Protein AF-A0A850CJK9-F1 (afdb_monomer_lite)

Structure (mmCIF, N/CA/C/O backbone):
data_AF-A0A850CJK9-F1
#
_entry.id   AF-A0A850CJK9-F1
#
loop_
_atom_site.group_PDB
_atom_site.id
_atom_site.type_symbol
_atom_site.label_atom_id
_atom_site.label_alt_id
_atom_site.label_comp_id
_atom_site.label_asym_id
_atom_site.label_entity_id
_atom_site.label_seq_id
_atom_site.pdbx_PDB_ins_code
_atom_site.Cartn_x
_atom_site.Cartn_y
_atom_site.Cartn_z
_atom_site.occupancy
_atom_site.B_iso_or_equiv
_atom_site.auth_seq_id
_atom_site.auth_comp_id
_atom_site.auth_asym_id
_atom_site.auth_atom_id
_atom_site.pdbx_PDB_model_num
ATOM 1 N N . MET A 1 1 ? -7.203 25.298 5.340 1.00 42.16 1 MET A N 1
ATOM 2 C CA . MET A 1 1 ? -8.262 24.308 5.058 1.00 42.16 1 MET A CA 1
ATOM 3 C C . MET A 1 1 ? -8.125 23.217 6.102 1.00 42.16 1 MET A C 1
ATOM 5 O O . MET A 1 1 ? -7.096 22.561 6.114 1.00 42.16 1 MET A O 1
ATOM 9 N N . THR A 1 2 ? -9.079 23.085 7.021 1.00 39.22 2 THR A N 1
ATOM 10 C CA . THR A 1 2 ? -9.136 21.917 7.912 1.00 39.22 2 THR A CA 1
ATOM 11 C C . THR A 1 2 ? -9.708 20.774 7.086 1.00 39.22 2 THR A C 1
ATOM 13 O O . THR A 1 2 ? -10.904 20.761 6.816 1.00 39.22 2 THR A O 1
ATOM 16 N N . SER A 1 3 ? -8.858 19.867 6.601 1.00 46.00 3 SER A N 1
ATOM 17 C CA . SER A 1 3 ? -9.332 18.563 6.140 1.00 46.00 3 SER A CA 1
ATOM 18 C C . SER A 1 3 ? -9.431 17.675 7.373 1.00 46.00 3 SER A C 1
ATOM 20 O O . SER A 1 3 ? -8.425 17.155 7.856 1.00 46.00 3 SER A O 1
ATOM 22 N N . THR A 1 4 ? -10.627 17.546 7.934 1.00 53.00 4 THR A N 1
ATOM 23 C CA . THR A 1 4 ? -10.879 16.479 8.901 1.00 53.00 4 THR A CA 1
ATOM 24 C C . THR A 1 4 ? -10.861 15.179 8.106 1.00 53.00 4 THR A C 1
ATOM 26 O O . THR A 1 4 ? -11.804 14.900 7.373 1.00 53.00 4 THR A O 1
ATOM 29 N N . LEU A 1 5 ? -9.761 14.426 8.169 1.00 63.97 5 LEU A N 1
ATOM 30 C CA . LEU A 1 5 ? -9.771 13.041 7.711 1.00 63.97 5 LEU A CA 1
ATOM 31 C C . LEU A 1 5 ? -10.671 12.270 8.673 1.00 63.97 5 LEU A C 1
ATOM 33 O O . LEU A 1 5 ? -10.357 12.149 9.860 1.00 63.97 5 LEU A O 1
ATOM 37 N N . GLU A 1 6 ? -11.810 11.798 8.182 1.00 71.88 6 GLU A N 1
ATOM 38 C CA . GLU A 1 6 ? -12.629 10.873 8.948 1.00 71.88 6 GLU A CA 1
ATOM 39 C C . GLU A 1 6 ? -11.887 9.541 9.074 1.00 71.88 6 GLU A C 1
ATOM 41 O O . GLU A 1 6 ? -11.263 9.039 8.137 1.00 71.88 6 GLU A O 1
ATOM 46 N N . ARG A 1 7 ? -11.888 8.983 10.286 1.00 75.00 7 ARG A N 1
ATOM 47 C CA . ARG A 1 7 ? -11.272 7.683 10.533 1.00 75.00 7 ARG A CA 1
ATOM 48 C C . ARG A 1 7 ? -12.194 6.605 9.977 1.00 75.00 7 ARG A C 1
ATOM 50 O O . ARG A 1 7 ? -13.314 6.450 10.457 1.00 75.00 7 ARG A O 1
ATOM 57 N N . HIS A 1 8 ? -11.676 5.809 9.050 1.00 85.94 8 HIS A N 1
ATOM 58 C CA . HIS A 1 8 ? -12.373 4.655 8.491 1.00 85.94 8 HIS A CA 1
ATOM 59 C C . HIS A 1 8 ? -11.606 3.360 8.763 1.00 85.94 8 HIS A C 1
ATOM 61 O O . HIS A 1 8 ? -10.397 3.368 9.000 1.00 85.94 8 HIS A O 1
ATOM 67 N N . VAL A 1 9 ? -12.335 2.242 8.765 1.00 93.69 9 VAL A N 1
ATOM 68 C CA . VAL A 1 9 ? -11.742 0.904 8.831 1.00 93.69 9 VAL A CA 1
ATOM 69 C C . VAL A 1 9 ? -11.428 0.457 7.409 1.00 93.69 9 VAL A C 1
ATOM 71 O O . VAL A 1 9 ? -12.325 0.402 6.571 1.00 93.69 9 VAL A O 1
ATOM 74 N N . VAL A 1 10 ? -10.168 0.113 7.152 1.00 95.88 10 VAL A N 1
ATOM 75 C CA . VAL A 1 10 ? -9.708 -0.402 5.857 1.00 95.88 10 VAL A CA 1
ATOM 76 C C . VAL A 1 10 ? -9.452 -1.898 5.983 1.00 95.88 10 VAL A C 1
ATOM 78 O O . VAL A 1 10 ? -8.803 -2.348 6.928 1.00 95.88 10 VAL A O 1
ATOM 81 N N . THR A 1 11 ? -9.971 -2.681 5.037 1.00 96.50 11 THR A N 1
ATOM 82 C CA . THR A 1 11 ? -9.777 -4.136 5.026 1.00 96.50 11 THR A CA 1
ATOM 83 C C . THR A 1 11 ? -8.618 -4.496 4.105 1.00 96.50 11 THR A C 1
ATOM 85 O O . THR A 1 11 ? -8.665 -4.161 2.930 1.00 96.50 11 THR A O 1
ATOM 88 N N . ILE A 1 12 ? -7.595 -5.177 4.628 1.00 96.19 12 ILE A N 1
ATOM 89 C CA . ILE A 1 12 ? -6.456 -5.711 3.865 1.00 96.19 12 ILE A CA 1
ATOM 90 C C . ILE A 1 12 ? -6.470 -7.230 4.029 1.00 96.19 12 ILE A C 1
ATOM 92 O O . ILE A 1 12 ? -6.149 -7.746 5.103 1.00 96.19 12 ILE A O 1
ATOM 96 N N . GLY A 1 13 ? -6.900 -7.951 2.994 1.00 92.00 13 GLY A N 1
ATOM 97 C CA . GLY A 1 13 ? -7.164 -9.387 3.091 1.00 92.00 13 GLY A CA 1
ATOM 98 C C . GLY A 1 13 ? -8.213 -9.659 4.176 1.00 92.00 13 GLY A C 1
ATOM 99 O O . GLY A 1 13 ? -9.334 -9.164 4.102 1.00 92.00 13 GLY A O 1
ATOM 100 N N . GLY A 1 14 ? -7.846 -10.410 5.220 1.00 91.44 14 GLY A N 1
ATOM 101 C CA . GLY A 1 14 ? -8.692 -10.632 6.406 1.00 91.44 14 GLY A CA 1
ATOM 102 C C . GLY A 1 14 ? -8.508 -9.620 7.551 1.00 91.44 14 GLY A C 1
ATOM 103 O O . GLY A 1 14 ? -9.172 -9.740 8.580 1.00 91.44 14 GLY A O 1
ATOM 104 N N . LEU A 1 15 ? -7.594 -8.654 7.420 1.00 94.31 15 LEU A N 1
ATOM 105 C CA . LEU A 1 15 ? -7.216 -7.714 8.481 1.00 94.31 15 LEU A CA 1
ATOM 106 C C . LEU A 1 15 ? -8.070 -6.443 8.427 1.00 94.31 15 LEU A C 1
ATOM 108 O O . LEU A 1 15 ? -8.236 -5.857 7.362 1.00 94.31 15 LEU A O 1
ATOM 112 N N . ARG A 1 16 ? -8.554 -5.969 9.581 1.00 94.94 16 ARG A N 1
ATOM 113 C CA . ARG A 1 16 ? -9.374 -4.748 9.703 1.00 94.94 16 ARG A CA 1
ATOM 114 C C . ARG A 1 16 ? -8.567 -3.615 10.333 1.00 94.94 16 ARG A C 1
ATOM 116 O O . ARG A 1 16 ? -8.583 -3.416 11.545 1.00 94.94 16 ARG A O 1
ATOM 123 N N . VAL A 1 17 ? -7.825 -2.882 9.511 1.00 94.31 17 VAL A N 1
ATOM 124 C CA . VAL A 1 17 ? -6.967 -1.782 9.963 1.00 94.31 17 VAL A CA 1
ATOM 125 C C . VAL A 1 17 ? -7.834 -0.615 10.426 1.00 94.31 17 VAL A C 1
ATOM 127 O O . VAL A 1 17 ? -8.684 -0.131 9.686 1.00 94.31 17 VAL A O 1
ATOM 130 N N . GLY A 1 18 ? -7.617 -0.166 11.663 1.00 90.12 18 GLY A N 1
ATOM 131 C CA . GLY A 1 18 ? -8.410 0.894 12.288 1.00 90.12 18 GLY A CA 1
ATOM 132 C C . GLY A 1 18 ? -9.510 0.395 13.230 1.00 90.12 18 GLY A C 1
ATOM 133 O O . GLY A 1 18 ? -10.118 1.227 13.904 1.00 90.12 18 GLY A O 1
ATOM 134 N N . GLU A 1 19 ? -9.729 -0.920 13.352 1.00 86.06 19 GLU A N 1
ATOM 135 C CA . GLU A 1 19 ? -10.642 -1.524 14.332 1.00 86.06 19 GLU A CA 1
ATOM 136 C C . GLU A 1 19 ? -9.852 -2.169 15.485 1.00 86.06 19 GLU A C 1
ATOM 138 O O . GLU A 1 19 ? -9.152 -3.158 15.296 1.00 86.06 19 GLU A O 1
ATOM 143 N N . GLY A 1 20 ? -9.933 -1.594 16.690 1.00 84.88 20 GLY A N 1
ATOM 144 C CA . GLY A 1 20 ? -9.213 -2.087 17.873 1.00 84.88 20 GLY A CA 1
ATOM 145 C C . GLY A 1 20 ? -7.873 -1.384 18.166 1.00 84.88 20 GLY A C 1
ATOM 146 O O . GLY A 1 20 ? -7.569 -0.352 17.562 1.00 84.88 20 GLY A O 1
ATOM 147 N N . PRO A 1 21 ? -7.102 -1.887 19.153 1.00 85.50 21 PRO A N 1
ATOM 148 C CA . PRO A 1 21 ? -5.911 -1.204 19.664 1.00 85.50 21 PRO A CA 1
ATOM 149 C C . PRO A 1 21 ? -4.675 -1.351 18.765 1.00 85.50 21 PRO A C 1
ATOM 151 O O . PRO A 1 21 ? -3.852 -0.442 18.730 1.00 85.50 21 PRO A O 1
ATOM 154 N N . ALA A 1 22 ? -4.532 -2.475 18.053 1.00 87.31 22 ALA A N 1
ATOM 155 C CA . ALA A 1 22 ? -3.419 -2.728 17.140 1.00 87.31 22 ALA A CA 1
ATOM 156 C C . ALA A 1 22 ? -3.769 -3.822 16.120 1.00 87.31 22 ALA A C 1
ATOM 158 O O . ALA A 1 22 ? -4.458 -4.788 16.448 1.00 87.31 22 ALA A O 1
ATOM 159 N N . VAL A 1 23 ? -3.239 -3.686 14.904 1.00 90.12 23 VAL A N 1
ATOM 160 C CA . VAL A 1 23 ? -3.289 -4.694 13.836 1.00 90.12 23 VAL A CA 1
ATOM 161 C C . VAL A 1 23 ? -1.877 -4.859 13.290 1.00 90.12 23 VAL A C 1
ATOM 163 O O . VAL A 1 23 ? -1.183 -3.868 13.073 1.00 90.12 23 VAL A O 1
ATOM 166 N N . VAL A 1 24 ? -1.449 -6.102 13.069 1.00 90.31 24 VAL A N 1
ATOM 167 C CA . VAL A 1 24 ? -0.138 -6.414 12.489 1.00 90.31 24 VAL A CA 1
ATOM 168 C C . VAL A 1 24 ? -0.338 -6.857 11.046 1.00 90.31 24 VAL A C 1
ATOM 170 O O . VAL A 1 24 ? -0.988 -7.868 10.792 1.00 90.31 24 VAL A O 1
ATOM 173 N N . ILE A 1 25 ? 0.229 -6.101 10.107 1.00 91.31 25 ILE A N 1
ATOM 174 C CA . ILE A 1 25 ? 0.244 -6.452 8.685 1.00 91.31 25 ILE A CA 1
ATOM 175 C C . ILE A 1 25 ? 1.561 -7.182 8.404 1.00 91.31 25 ILE A C 1
ATOM 177 O O . ILE A 1 25 ? 2.637 -6.604 8.548 1.00 91.31 25 ILE A O 1
ATOM 181 N N . THR A 1 26 ? 1.484 -8.455 8.022 1.00 90.25 26 THR A N 1
ATOM 182 C CA . THR A 1 26 ? 2.638 -9.282 7.628 1.00 90.25 26 THR A CA 1
ATOM 183 C C . THR A 1 26 ? 2.541 -9.689 6.157 1.00 90.25 26 THR A C 1
ATOM 185 O O . THR A 1 26 ? 1.539 -9.419 5.500 1.00 90.25 26 THR A O 1
ATOM 188 N N . GLY A 1 27 ? 3.584 -10.331 5.617 1.00 90.81 27 GLY A N 1
ATOM 189 C CA . GLY A 1 27 ? 3.562 -10.830 4.236 1.00 90.81 27 GLY A CA 1
ATOM 190 C C . GLY A 1 27 ? 3.766 -9.739 3.182 1.00 90.81 27 GLY A C 1
ATOM 191 O O . GLY A 1 27 ? 3.137 -9.774 2.127 1.00 90.81 27 GLY A O 1
ATOM 192 N N . ARG A 1 28 ? 4.629 -8.753 3.471 1.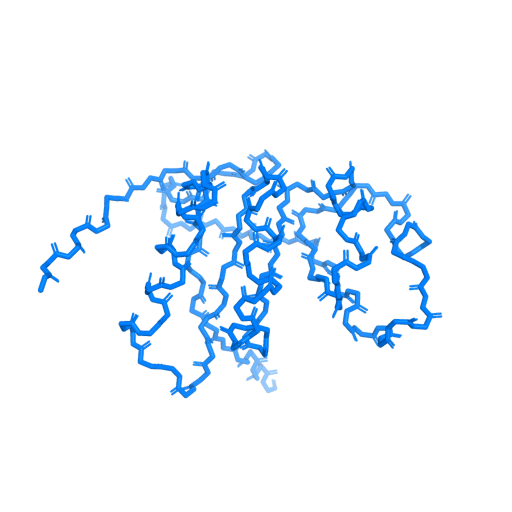00 93.25 28 ARG A N 1
ATOM 193 C CA . ARG A 1 28 ? 5.025 -7.735 2.493 1.00 93.25 28 ARG A CA 1
ATOM 194 C C . ARG A 1 28 ? 6.004 -8.312 1.473 1.00 93.25 28 ARG A C 1
ATOM 196 O O . ARG A 1 28 ? 7.050 -8.831 1.857 1.00 93.25 28 ARG A O 1
ATOM 203 N N . VAL A 1 29 ? 5.723 -8.102 0.192 1.00 96.12 29 VAL A N 1
ATOM 204 C CA . VAL A 1 29 ? 6.661 -8.339 -0.913 1.00 96.12 29 VAL A CA 1
ATOM 205 C C . VAL A 1 29 ? 7.057 -6.993 -1.515 1.00 96.12 29 VAL A C 1
ATOM 207 O O . VAL A 1 29 ? 6.199 -6.159 -1.790 1.00 96.12 29 VAL A O 1
ATOM 210 N N . SER A 1 30 ? 8.354 -6.750 -1.717 1.00 96.19 30 SER A N 1
ATOM 211 C CA . SER A 1 30 ? 8.834 -5.520 -2.358 1.00 96.19 30 SER A CA 1
ATOM 212 C C . SER A 1 30 ? 9.471 -5.828 -3.704 1.00 96.19 30 SER A C 1
ATOM 214 O O . SER A 1 30 ? 10.595 -6.324 -3.768 1.00 96.19 30 SER A O 1
ATOM 216 N N . LEU A 1 31 ? 8.775 -5.484 -4.791 1.00 97.25 31 LEU A N 1
ATOM 217 C CA . LEU A 1 31 ? 9.299 -5.622 -6.153 1.00 97.25 31 LEU A CA 1
ATOM 218 C C . LEU A 1 31 ? 10.460 -4.659 -6.410 1.00 97.25 31 LEU A C 1
ATOM 220 O O . LEU A 1 31 ? 11.346 -4.920 -7.226 1.00 97.25 31 LEU A O 1
ATOM 224 N N . ARG A 1 32 ? 10.531 -3.578 -5.628 1.00 94.19 32 ARG A N 1
ATOM 225 C CA . ARG A 1 32 ? 11.651 -2.639 -5.636 1.00 94.19 32 ARG A CA 1
ATOM 226 C C . ARG A 1 32 ? 12.995 -3.309 -5.346 1.00 94.19 32 ARG A C 1
ATOM 228 O O . ARG A 1 32 ? 14.005 -2.875 -5.906 1.00 94.19 32 ARG A O 1
ATOM 235 N N . ALA A 1 33 ? 13.025 -4.371 -4.538 1.00 91.94 33 ALA A N 1
ATOM 236 C CA . ALA A 1 33 ? 14.246 -5.135 -4.272 1.00 91.94 33 ALA A CA 1
ATOM 237 C C . ALA A 1 33 ? 14.861 -5.731 -5.553 1.00 91.94 33 ALA A C 1
ATOM 239 O O . ALA A 1 33 ? 16.081 -5.857 -5.646 1.00 91.94 33 ALA A O 1
ATOM 240 N N . HIS A 1 34 ? 14.032 -6.019 -6.560 1.00 93.94 34 HIS A N 1
ATOM 241 C CA . HIS A 1 34 ? 14.445 -6.591 -7.840 1.00 93.94 34 HIS A CA 1
ATOM 242 C C . HIS A 1 34 ? 14.810 -5.542 -8.897 1.00 93.94 34 HIS A C 1
ATOM 244 O O . HIS A 1 34 ? 15.290 -5.911 -9.963 1.00 93.94 34 HIS A O 1
ATOM 250 N N . ARG A 1 35 ? 14.603 -4.240 -8.634 1.00 93.56 35 ARG A N 1
ATOM 251 C CA . ARG A 1 35 ? 14.979 -3.126 -9.532 1.00 93.56 35 ARG A CA 1
ATOM 252 C C . ARG A 1 35 ? 14.486 -3.292 -10.983 1.00 93.56 35 ARG A C 1
ATOM 254 O O . ARG A 1 35 ? 15.198 -2.935 -11.918 1.00 93.56 35 ARG A O 1
ATOM 261 N N . GLY A 1 36 ? 13.300 -3.875 -11.167 1.00 92.56 36 GLY A N 1
ATOM 262 C CA . GLY A 1 36 ? 12.713 -4.139 -12.487 1.00 92.56 36 GLY A CA 1
ATOM 263 C C . GLY A 1 36 ? 13.396 -5.254 -13.290 1.00 92.56 36 GLY A C 1
ATOM 264 O O . GLY A 1 36 ? 13.159 -5.371 -14.486 1.00 92.56 36 GLY A O 1
ATOM 265 N N . GLN A 1 37 ? 14.264 -6.055 -12.664 1.00 94.94 37 GLN A N 1
ATOM 266 C CA . GLN A 1 37 ? 14.979 -7.159 -13.320 1.00 94.94 37 GLN A CA 1
ATOM 267 C C . GLN A 1 37 ? 14.214 -8.488 -13.283 1.00 94.94 37 GLN A C 1
ATOM 269 O O . GLN A 1 37 ? 14.630 -9.443 -13.931 1.00 94.94 37 GLN A O 1
ATOM 274 N N . VAL A 1 38 ? 13.131 -8.559 -12.509 1.00 96.00 38 VAL A N 1
ATOM 275 C CA . VAL A 1 38 ? 12.272 -9.740 -12.366 1.00 96.00 38 VAL A CA 1
ATOM 276 C C . VAL A 1 38 ? 10.851 -9.318 -12.705 1.00 96.00 38 VAL A C 1
ATOM 278 O O . VAL A 1 38 ? 10.413 -8.252 -12.268 1.00 96.00 38 VAL A O 1
ATOM 281 N N . ASP A 1 39 ? 10.151 -10.142 -13.482 1.00 95.94 39 ASP A N 1
ATOM 282 C CA . ASP A 1 39 ? 8.742 -9.919 -13.791 1.00 95.94 39 ASP A CA 1
ATOM 283 C C . ASP A 1 39 ? 7.891 -9.960 -12.512 1.00 95.94 39 ASP A C 1
ATOM 285 O O . ASP A 1 39 ? 8.089 -10.803 -11.632 1.00 95.94 39 ASP A O 1
ATOM 289 N N . ALA A 1 40 ? 6.924 -9.049 -12.400 1.00 96.56 40 ALA A N 1
ATOM 290 C CA . ALA A 1 40 ? 6.110 -8.924 -11.199 1.00 96.56 40 ALA A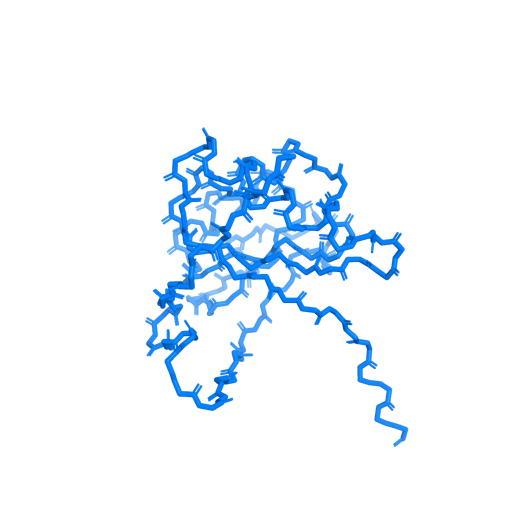 CA 1
ATOM 291 C C . ALA A 1 40 ? 5.293 -10.192 -10.896 1.00 96.56 40 ALA A C 1
ATOM 293 O O . ALA A 1 40 ? 5.149 -10.539 -9.726 1.00 96.56 40 ALA A O 1
ATOM 294 N N . ARG A 1 41 ? 4.797 -10.919 -11.910 1.00 95.56 41 ARG A N 1
ATOM 295 C CA . ARG A 1 41 ? 4.077 -12.188 -11.699 1.00 95.56 41 ARG A CA 1
ATOM 296 C C . ARG A 1 41 ? 5.019 -13.316 -11.301 1.00 95.56 41 ARG A C 1
ATOM 298 O O . ARG A 1 41 ? 4.635 -14.172 -10.516 1.00 95.56 41 ARG A O 1
ATOM 305 N N . GLU A 1 42 ? 6.247 -13.323 -11.813 1.00 94.75 42 GLU A N 1
ATOM 306 C CA . GLU A 1 42 ? 7.252 -14.303 -11.388 1.00 94.75 42 GLU A CA 1
ATOM 307 C C . GLU A 1 42 ? 7.653 -14.098 -9.918 1.00 94.75 42 GLU A C 1
ATOM 309 O O . GLU A 1 42 ? 7.794 -15.065 -9.160 1.00 94.75 42 GLU A O 1
ATOM 314 N N . ALA A 1 43 ? 7.811 -12.839 -9.500 1.00 94.62 43 ALA A N 1
ATOM 315 C CA . ALA A 1 43 ? 8.100 -12.489 -8.114 1.00 94.62 43 ALA A CA 1
ATOM 316 C C . ALA A 1 43 ? 6.903 -12.774 -7.185 1.00 94.62 43 ALA A C 1
ATOM 318 O O . ALA A 1 43 ? 7.086 -13.295 -6.082 1.00 94.62 43 ALA A O 1
ATOM 319 N N . LEU A 1 44 ? 5.679 -12.481 -7.635 1.00 95.12 44 LEU A N 1
ATOM 320 C CA . LEU A 1 44 ? 4.424 -12.745 -6.922 1.00 95.12 44 LEU A CA 1
ATOM 321 C C . LEU A 1 44 ? 3.892 -14.148 -7.249 1.00 95.12 44 LEU A C 1
ATOM 323 O O . LEU A 1 44 ? 2.878 -14.314 -7.917 1.00 95.12 44 LEU A O 1
ATOM 327 N N . ARG A 1 45 ? 4.582 -15.183 -6.762 1.00 84.38 45 ARG A N 1
ATOM 328 C CA . ARG A 1 45 ? 4.216 -16.591 -7.029 1.00 84.38 45 ARG A CA 1
ATOM 329 C C . ARG A 1 45 ? 2.826 -16.982 -6.521 1.00 84.38 45 ARG A C 1
ATOM 331 O O . ARG A 1 45 ? 2.211 -17.901 -7.053 1.00 84.38 45 ARG A O 1
ATOM 338 N N . GLU A 1 46 ? 2.362 -16.310 -5.477 1.00 90.06 46 GLU A N 1
ATOM 339 C CA . GLU A 1 46 ? 1.058 -16.494 -4.852 1.00 90.06 46 GLU A CA 1
ATOM 340 C C . GLU A 1 46 ? 0.512 -15.146 -4.377 1.00 90.06 46 GLU A C 1
ATOM 342 O O . GLU A 1 46 ? 1.208 -14.127 -4.427 1.00 90.06 46 GLU A O 1
ATOM 347 N N . ARG A 1 47 ? -0.746 -15.142 -3.922 1.00 93.81 47 ARG A N 1
ATOM 348 C CA . ARG A 1 47 ? -1.381 -13.935 -3.395 1.00 93.81 47 ARG A CA 1
ATOM 349 C C . ARG A 1 47 ? -0.608 -13.415 -2.179 1.00 93.81 47 ARG A C 1
ATOM 351 O O . ARG A 1 47 ? -0.383 -14.162 -1.231 1.00 93.81 47 ARG A O 1
ATOM 358 N N . ALA A 1 48 ? -0.239 -12.139 -2.200 1.00 96.12 48 ALA A N 1
ATOM 359 C CA . ALA A 1 48 ? 0.494 -11.468 -1.135 1.00 96.12 48 ALA A CA 1
ATOM 360 C C . ALA A 1 48 ? -0.388 -10.443 -0.412 1.00 96.12 48 ALA A C 1
ATOM 362 O O . ALA A 1 48 ? -1.165 -9.721 -1.035 1.00 96.12 48 ALA A O 1
ATOM 363 N N . THR A 1 49 ? -0.213 -10.314 0.903 1.00 97.19 49 THR A N 1
ATOM 364 C CA . THR A 1 49 ? -0.985 -9.361 1.715 1.00 97.19 49 THR A CA 1
ATOM 365 C C . THR A 1 49 ? -0.722 -7.911 1.305 1.00 97.19 49 THR A C 1
ATOM 367 O O . THR A 1 49 ? -1.639 -7.100 1.222 1.00 97.19 49 THR A O 1
ATOM 370 N N . LEU A 1 50 ? 0.548 -7.557 1.086 1.00 97.38 50 LEU A N 1
ATOM 371 C CA . LEU A 1 50 ? 0.962 -6.186 0.803 1.00 97.38 50 LEU A CA 1
ATOM 372 C C . LEU A 1 50 ? 2.104 -6.183 -0.207 1.00 97.38 50 LEU A C 1
ATOM 374 O O . LEU A 1 50 ? 3.132 -6.818 0.027 1.00 97.38 50 LEU A O 1
ATOM 378 N N . VAL A 1 51 ? 1.965 -5.439 -1.301 1.00 98.31 51 VAL A N 1
ATOM 379 C CA . VAL A 1 51 ? 3.009 -5.377 -2.334 1.00 98.31 51 VAL A CA 1
ATOM 380 C C . VAL A 1 51 ? 3.496 -3.951 -2.554 1.00 98.31 51 VAL A C 1
ATOM 382 O O . VAL A 1 51 ? 2.697 -3.036 -2.724 1.00 98.31 51 VAL A O 1
ATOM 385 N N . GLU A 1 52 ? 4.816 -3.755 -2.561 1.00 97.94 52 GLU A N 1
ATOM 386 C CA . GLU A 1 52 ? 5.451 -2.508 -3.001 1.00 97.94 52 GLU A CA 1
ATOM 387 C C . GLU A 1 52 ? 5.868 -2.641 -4.473 1.00 97.94 52 GLU A C 1
ATOM 389 O O . GLU A 1 52 ? 6.775 -3.433 -4.763 1.00 97.94 52 GLU A O 1
ATOM 394 N N . PRO A 1 53 ? 5.263 -1.885 -5.406 1.00 98.31 53 PRO A N 1
ATOM 395 C CA . PRO A 1 53 ? 5.701 -1.882 -6.793 1.00 98.31 53 PRO A CA 1
ATOM 396 C C . PRO A 1 53 ? 7.062 -1.185 -6.933 1.00 98.31 53 PRO A C 1
ATOM 398 O O . PRO A 1 53 ? 7.432 -0.306 -6.151 1.00 98.31 53 PRO A O 1
ATOM 401 N N . TYR A 1 54 ? 7.819 -1.573 -7.955 1.00 97.88 54 TYR A N 1
ATOM 402 C CA . TYR A 1 54 ? 8.964 -0.812 -8.443 1.00 97.88 54 TYR A CA 1
ATOM 403 C C . TYR A 1 54 ? 8.533 0.246 -9.466 1.00 97.88 54 TYR A C 1
ATOM 405 O O . TYR A 1 54 ? 9.130 1.317 -9.530 1.00 97.88 54 TYR A O 1
ATOM 413 N N . SER A 1 55 ? 7.516 -0.048 -10.280 1.00 97.12 55 SER A N 1
ATOM 414 C CA . SER A 1 55 ? 7.039 0.840 -11.342 1.00 97.12 55 SER A CA 1
ATOM 415 C C . SER A 1 55 ? 5.580 0.572 -11.728 1.00 97.12 55 SER A C 1
ATOM 417 O O . SER A 1 55 ? 4.972 -0.408 -11.303 1.00 97.12 55 SER A O 1
ATOM 419 N N . ALA A 1 56 ? 5.031 1.413 -12.611 1.00 97.44 56 ALA A N 1
ATOM 420 C CA . ALA A 1 56 ? 3.688 1.228 -13.161 1.00 97.44 56 ALA A CA 1
ATOM 421 C C . ALA A 1 56 ? 3.512 -0.097 -13.939 1.00 97.44 56 ALA A C 1
ATOM 423 O O . ALA A 1 56 ? 2.395 -0.594 -14.059 1.00 97.44 56 ALA A O 1
ATOM 424 N N . ALA A 1 57 ? 4.602 -0.683 -14.450 1.00 97.50 57 ALA A N 1
ATOM 425 C CA . ALA A 1 57 ? 4.559 -1.955 -15.171 1.00 97.50 57 ALA A CA 1
ATOM 426 C C . ALA A 1 57 ? 4.203 -3.147 -14.264 1.00 97.50 57 ALA A C 1
ATOM 428 O O . ALA A 1 57 ? 3.695 -4.151 -14.755 1.00 97.50 57 ALA A O 1
ATOM 429 N N . ASP A 1 58 ? 4.414 -3.023 -12.951 1.00 98.38 58 ASP A N 1
ATOM 430 C CA . ASP A 1 58 ? 4.106 -4.083 -11.987 1.00 98.38 58 ASP A CA 1
ATOM 431 C C . ASP A 1 58 ? 2.609 -4.148 -11.654 1.00 98.38 58 ASP A C 1
ATOM 433 O O . ASP A 1 58 ? 2.099 -5.179 -11.212 1.00 98.38 58 ASP A O 1
ATOM 437 N N . LEU A 1 59 ? 1.891 -3.038 -11.854 1.00 98.50 59 LEU A N 1
ATOM 438 C CA . LEU A 1 59 ? 0.537 -2.845 -11.339 1.00 98.50 59 LEU A CA 1
ATOM 439 C C . LEU A 1 59 ? -0.493 -3.869 -11.841 1.00 98.50 59 LEU A C 1
ATOM 441 O O . LEU A 1 59 ? -1.327 -4.264 -11.030 1.00 98.50 59 LEU A O 1
ATOM 445 N N . PRO A 1 60 ? -0.452 -4.370 -13.094 1.00 98.06 60 PRO A N 1
ATOM 446 C CA . PRO A 1 60 ? -1.355 -5.439 -13.520 1.00 98.06 60 PRO A CA 1
ATOM 447 C C . PRO A 1 60 ? -1.211 -6.721 -12.690 1.00 98.06 60 PRO A C 1
ATOM 449 O O . PRO A 1 60 ? -2.212 -7.339 -12.342 1.00 98.06 60 PRO A O 1
ATOM 452 N N . ALA A 1 61 ? 0.019 -7.109 -12.337 1.00 98.00 61 ALA A N 1
ATOM 453 C CA . ALA A 1 61 ? 0.265 -8.276 -11.491 1.00 98.00 61 ALA A CA 1
ATOM 454 C C . ALA A 1 61 ? -0.161 -8.008 -10.043 1.00 98.00 61 ALA A C 1
ATOM 456 O O . ALA A 1 61 ? -0.794 -8.850 -9.414 1.00 98.00 61 ALA A O 1
ATOM 457 N N . VAL A 1 62 ? 0.144 -6.811 -9.534 1.00 98.38 62 VAL A N 1
ATOM 458 C CA . VAL A 1 62 ? -0.248 -6.377 -8.188 1.00 98.38 62 VAL A CA 1
ATOM 459 C C . VAL A 1 62 ? -1.772 -6.358 -8.033 1.00 98.38 62 VAL A C 1
ATOM 461 O O . VAL A 1 62 ? -2.277 -6.880 -7.047 1.00 98.38 62 VAL A O 1
ATOM 464 N N . ALA A 1 63 ? -2.513 -5.830 -9.009 1.00 98.06 63 ALA A N 1
ATOM 465 C CA . ALA A 1 63 ? -3.978 -5.804 -8.992 1.00 98.06 63 ALA A CA 1
ATOM 466 C C . ALA A 1 63 ? -4.600 -7.206 -8.878 1.00 98.06 63 ALA A C 1
ATOM 468 O O . ALA A 1 63 ? -5.639 -7.384 -8.250 1.00 98.06 63 ALA A O 1
ATOM 469 N N . GLU A 1 64 ? -3.966 -8.206 -9.490 1.00 97.38 64 GLU A N 1
ATOM 470 C CA . GLU A 1 64 ? -4.443 -9.587 -9.488 1.00 97.38 64 GLU A CA 1
ATOM 471 C C . GLU A 1 64 ? -4.048 -10.338 -8.206 1.00 97.38 64 GLU A C 1
ATOM 473 O O . GLU A 1 64 ? -4.838 -11.119 -7.664 1.00 97.38 64 GLU A O 1
ATOM 478 N N . LEU A 1 65 ? -2.829 -10.100 -7.714 1.00 97.75 65 LEU A N 1
ATOM 479 C CA . LEU A 1 65 ? -2.150 -10.957 -6.740 1.00 97.75 65 LEU A CA 1
ATOM 480 C C . LEU A 1 65 ? -1.902 -10.289 -5.382 1.00 97.75 65 LEU A C 1
ATOM 482 O O . LEU A 1 65 ? -1.338 -10.935 -4.506 1.00 97.75 65 LEU A O 1
ATOM 486 N N . ALA A 1 66 ? -2.304 -9.038 -5.169 1.00 98.31 66 ALA A N 1
ATOM 487 C CA . ALA A 1 66 ? -2.162 -8.369 -3.879 1.00 98.31 66 ALA A CA 1
ATOM 488 C C . ALA A 1 66 ? -3.514 -8.149 -3.192 1.00 98.31 66 ALA A C 1
ATOM 490 O O . ALA A 1 66 ? -4.528 -7.921 -3.850 1.00 98.31 66 ALA A O 1
ATOM 491 N N . ASP A 1 67 ? -3.516 -8.175 -1.860 1.00 98.44 67 ASP A N 1
ATOM 492 C CA . ASP A 1 67 ? -4.660 -7.711 -1.067 1.00 98.44 67 ASP A CA 1
ATOM 493 C C . ASP A 1 67 ? -4.621 -6.194 -0.821 1.00 98.44 67 ASP A C 1
ATOM 495 O O . ASP A 1 67 ? -5.659 -5.572 -0.604 1.00 98.44 67 ASP A O 1
ATOM 499 N N . ALA A 1 68 ? -3.428 -5.595 -0.852 1.00 98.44 68 ALA A N 1
ATOM 500 C CA . ALA A 1 68 ? -3.195 -4.159 -0.752 1.00 98.44 68 ALA A CA 1
ATOM 501 C C . ALA A 1 68 ? -1.862 -3.767 -1.402 1.00 98.44 68 ALA A C 1
ATOM 503 O O . ALA A 1 68 ? -0.955 -4.589 -1.578 1.00 98.44 68 ALA A O 1
ATOM 504 N N . VAL A 1 69 ? -1.710 -2.478 -1.698 1.00 98.56 69 VAL A N 1
ATOM 505 C CA . VAL A 1 69 ? -0.486 -1.912 -2.278 1.00 98.56 69 VAL A CA 1
ATOM 506 C C . VAL A 1 69 ? 0.149 -0.941 -1.297 1.00 98.56 69 VAL A C 1
ATOM 508 O O . VAL A 1 69 ? -0.545 -0.130 -0.693 1.00 98.56 69 VAL A O 1
ATOM 511 N N . VAL A 1 70 ? 1.472 -0.993 -1.140 1.00 97.88 70 VAL A N 1
ATOM 512 C CA . VAL A 1 70 ? 2.218 0.004 -0.365 1.00 97.88 70 VAL A CA 1
ATOM 513 C C . VAL A 1 70 ? 2.980 0.949 -1.282 1.00 97.88 70 VAL A C 1
ATOM 515 O O . VAL A 1 70 ? 3.838 0.542 -2.063 1.00 97.88 70 VAL A O 1
ATOM 518 N N . VAL A 1 71 ? 2.710 2.242 -1.136 1.00 97.88 71 VAL A N 1
ATOM 519 C CA . VAL A 1 71 ? 3.599 3.304 -1.599 1.00 97.88 71 VAL A CA 1
ATOM 520 C C . VAL A 1 71 ? 4.640 3.508 -0.505 1.00 97.88 71 VAL A C 1
ATOM 522 O O . VAL A 1 71 ? 4.415 4.224 0.474 1.00 97.88 71 VAL A O 1
ATOM 525 N N . GLY A 1 72 ? 5.780 2.833 -0.661 1.00 96.00 72 GLY A N 1
ATOM 526 C CA . GLY A 1 72 ? 6.900 2.956 0.267 1.00 96.00 72 GLY A CA 1
ATOM 527 C C . GLY A 1 72 ? 7.430 4.390 0.346 1.00 96.00 72 GLY A C 1
ATOM 528 O O . GLY A 1 72 ? 7.270 5.181 -0.589 1.00 96.00 72 GLY A O 1
ATOM 529 N N . ALA A 1 73 ? 8.119 4.728 1.438 1.00 95.12 73 ALA A N 1
ATOM 530 C CA . ALA A 1 73 ? 8.582 6.091 1.720 1.00 95.12 73 ALA A CA 1
ATOM 531 C C . ALA A 1 73 ? 9.314 6.758 0.535 1.00 95.12 73 ALA A C 1
ATOM 533 O O . ALA A 1 73 ? 9.160 7.954 0.286 1.00 95.12 73 ALA A O 1
ATOM 534 N N . THR A 1 74 ? 10.087 5.998 -0.243 1.00 93.12 74 THR A N 1
ATOM 535 C CA . THR A 1 74 ? 10.825 6.519 -1.406 1.00 93.12 74 THR A CA 1
ATOM 536 C C . THR A 1 74 ? 9.954 6.838 -2.618 1.00 93.12 74 THR A C 1
ATOM 538 O O . THR A 1 74 ? 10.349 7.672 -3.428 1.00 93.12 74 THR A O 1
ATOM 541 N N . TRP A 1 75 ? 8.785 6.208 -2.734 1.00 96.50 75 TRP A N 1
ATOM 542 C CA . TRP A 1 75 ? 7.851 6.389 -3.846 1.00 96.50 75 TRP A CA 1
ATOM 543 C C . TRP A 1 75 ? 6.855 7.523 -3.624 1.00 96.50 75 TRP A C 1
ATOM 545 O O . TRP A 1 75 ? 6.259 8.005 -4.575 1.00 96.50 75 TRP A O 1
ATOM 555 N N . THR A 1 76 ? 6.726 8.030 -2.398 1.00 96.44 76 THR A N 1
ATOM 556 C CA . THR A 1 76 ? 5.777 9.111 -2.071 1.00 96.44 76 THR A CA 1
ATOM 557 C C . THR A 1 76 ? 6.006 10.435 -2.815 1.00 96.44 76 THR A C 1
ATOM 559 O O . THR A 1 76 ? 5.116 11.280 -2.842 1.00 96.44 76 THR A O 1
ATOM 562 N N . ARG A 1 77 ? 7.177 10.639 -3.438 1.00 96.12 77 ARG A N 1
ATOM 563 C CA . ARG A 1 77 ? 7.437 11.787 -4.332 1.00 96.12 77 ARG A CA 1
ATOM 564 C C . ARG A 1 77 ? 7.007 11.554 -5.779 1.00 96.12 77 ARG A C 1
ATOM 566 O O . ARG A 1 77 ? 6.916 12.517 -6.538 1.00 96.12 77 ARG A O 1
ATOM 573 N N . ASP A 1 78 ? 6.811 10.303 -6.167 1.00 97.56 78 ASP A N 1
ATOM 574 C CA . ASP A 1 78 ? 6.403 9.912 -7.508 1.00 97.56 78 ASP A CA 1
ATOM 575 C C . ASP A 1 78 ? 4.874 9.968 -7.596 1.00 97.56 78 ASP A C 1
ATOM 577 O O . ASP A 1 78 ? 4.172 8.967 -7.481 1.00 97.56 78 ASP A O 1
ATOM 581 N N . ILE A 1 79 ? 4.342 11.186 -7.731 1.00 97.94 79 ILE A N 1
ATOM 582 C CA . ILE A 1 79 ? 2.894 11.420 -7.805 1.00 97.94 79 ILE A CA 1
ATOM 583 C C . ILE A 1 79 ? 2.224 10.636 -8.950 1.00 97.94 79 ILE A C 1
ATOM 585 O O . ILE A 1 79 ? 1.133 10.109 -8.721 1.00 97.94 79 ILE A O 1
ATOM 589 N N . PRO A 1 80 ? 2.827 10.498 -10.151 1.00 98.44 80 PRO A N 1
ATOM 590 C CA . PRO A 1 80 ? 2.307 9.592 -11.174 1.00 98.44 80 PRO A CA 1
ATOM 591 C C . PRO A 1 80 ? 2.134 8.150 -10.682 1.00 98.44 80 PRO A C 1
ATOM 593 O O . PRO A 1 80 ? 1.063 7.578 -10.883 1.00 98.44 80 PRO A O 1
ATOM 596 N N . LEU A 1 81 ? 3.132 7.577 -9.999 1.00 98.31 81 LEU A N 1
ATOM 597 C CA . LEU A 1 81 ? 3.017 6.227 -9.444 1.00 98.31 81 LEU A CA 1
ATOM 598 C C . LEU A 1 81 ? 1.963 6.148 -8.331 1.00 98.31 81 LEU A C 1
ATOM 600 O O . LEU A 1 81 ? 1.181 5.203 -8.316 1.00 98.31 81 LEU A O 1
ATOM 604 N N . VAL A 1 82 ? 1.889 7.144 -7.439 1.00 98.38 82 VAL A N 1
ATOM 605 C CA . VAL A 1 82 ? 0.859 7.215 -6.382 1.00 98.38 82 VAL A CA 1
ATOM 606 C C . VAL A 1 82 ? -0.547 7.162 -6.980 1.00 98.38 82 VAL A C 1
ATOM 608 O O . VAL A 1 82 ? -1.378 6.377 -6.529 1.00 98.38 82 VAL A O 1
ATOM 611 N N . ARG A 1 83 ? -0.809 7.962 -8.019 1.00 98.44 83 ARG A N 1
ATOM 612 C CA . ARG A 1 83 ? -2.107 7.976 -8.708 1.00 98.44 83 ARG A CA 1
ATOM 613 C C . ARG A 1 83 ? -2.397 6.660 -9.420 1.00 98.44 83 ARG A C 1
ATOM 615 O O . ARG A 1 83 ? -3.497 6.132 -9.305 1.00 98.44 83 ARG A O 1
ATOM 622 N N . ALA A 1 84 ? -1.401 6.101 -10.105 1.00 98.62 84 ALA A N 1
ATOM 623 C CA . ALA A 1 84 ? -1.548 4.817 -10.782 1.00 98.62 84 ALA A CA 1
ATOM 624 C C . ALA A 1 84 ? -1.871 3.680 -9.795 1.00 98.62 84 ALA A C 1
ATOM 626 O O . ALA A 1 84 ? -2.727 2.849 -10.082 1.00 98.62 84 ALA A O 1
ATOM 627 N N . VAL A 1 85 ? -1.235 3.674 -8.618 1.00 98.62 85 VAL A N 1
ATOM 628 C CA . VAL A 1 85 ? -1.541 2.741 -7.523 1.00 98.62 85 VAL A CA 1
ATOM 629 C C . VAL A 1 85 ? -2.959 2.955 -6.992 1.00 98.62 85 VAL A C 1
ATOM 631 O O . VAL A 1 85 ? -3.696 1.986 -6.824 1.00 98.62 85 VAL A O 1
ATOM 634 N N . ALA A 1 86 ? -3.366 4.205 -6.760 1.00 98.12 86 ALA A N 1
ATOM 635 C CA . ALA A 1 86 ? -4.710 4.513 -6.278 1.00 98.12 86 ALA A CA 1
ATOM 636 C C . ALA A 1 86 ? -5.803 4.028 -7.243 1.00 98.12 86 ALA A C 1
ATOM 638 O O . ALA A 1 86 ? -6.806 3.470 -6.796 1.00 98.12 86 ALA A O 1
ATOM 639 N N . GLY A 1 87 ? -5.569 4.144 -8.553 1.00 98.12 87 GLY A N 1
ATOM 640 C CA . GLY A 1 87 ? -6.483 3.682 -9.599 1.00 98.12 87 GLY A CA 1
ATOM 641 C C . GLY A 1 87 ? -6.674 2.161 -9.688 1.00 98.12 87 GLY A C 1
ATOM 642 O O . GLY A 1 87 ? -7.507 1.711 -10.470 1.00 98.12 87 GLY A O 1
ATOM 643 N N . LEU A 1 88 ? -5.948 1.353 -8.902 1.00 98.00 88 LEU A N 1
ATOM 644 C CA . LEU A 1 88 ? -6.130 -0.106 -8.883 1.00 98.00 88 LEU A CA 1
ATOM 645 C C . LEU A 1 88 ? -7.405 -0.554 -8.160 1.00 98.00 88 LEU A C 1
ATOM 647 O O . LEU A 1 88 ? -7.809 -1.704 -8.311 1.00 98.00 88 LEU A O 1
ATOM 651 N N . GLY A 1 89 ? -8.011 0.316 -7.345 1.00 95.69 89 GLY A N 1
ATOM 652 C CA . GLY A 1 89 ? -9.146 -0.052 -6.492 1.00 95.69 89 GLY A CA 1
ATOM 653 C C . GLY A 1 89 ? -8.782 -1.000 -5.341 1.00 95.69 89 GLY A C 1
ATOM 654 O O . GLY A 1 89 ? -9.672 -1.578 -4.725 1.00 95.69 89 GLY A O 1
ATOM 655 N N . LEU A 1 90 ? -7.485 -1.169 -5.056 1.00 98.31 90 LEU A N 1
ATOM 656 C CA . LEU A 1 90 ? -6.979 -1.879 -3.881 1.00 98.31 90 LEU A CA 1
ATOM 657 C C . LEU A 1 90 ? -6.713 -0.894 -2.732 1.00 98.31 90 LEU A C 1
ATOM 659 O O . LEU A 1 90 ? -6.352 0.256 -3.003 1.00 98.31 90 LEU A O 1
ATOM 663 N N . PRO A 1 91 ? -6.785 -1.333 -1.463 1.00 98.31 91 PRO A N 1
ATOM 664 C CA . PRO A 1 91 ? -6.308 -0.546 -0.334 1.00 98.31 91 PRO A CA 1
ATOM 665 C C . PRO A 1 91 ? -4.868 -0.063 -0.532 1.00 98.31 91 PRO A C 1
ATOM 667 O O . PRO A 1 91 ? -3.991 -0.837 -0.932 1.00 98.31 91 PRO A O 1
ATOM 670 N N . VAL A 1 92 ? -4.611 1.205 -0.207 1.00 98.38 92 VAL A N 1
ATOM 671 C CA . VAL A 1 92 ? -3.295 1.836 -0.362 1.00 98.38 92 VAL A CA 1
ATOM 672 C C . VAL A 1 92 ? -2.702 2.160 1.000 1.00 98.38 92 VAL A C 1
ATOM 674 O O . VAL A 1 92 ? -3.224 2.985 1.746 1.00 98.38 92 VAL A O 1
ATOM 677 N N . VAL A 1 93 ? -1.561 1.555 1.312 1.00 97.75 93 VAL A N 1
ATOM 678 C CA . VAL A 1 93 ? -0.728 1.941 2.451 1.00 97.75 93 VAL A CA 1
ATOM 679 C C . VAL A 1 93 ? 0.277 2.988 1.980 1.00 97.75 93 VAL A C 1
ATOM 681 O O . VAL A 1 93 ? 1.060 2.730 1.071 1.00 97.75 93 VAL A O 1
ATOM 684 N N . VAL A 1 94 ? 0.295 4.166 2.595 1.00 97.25 94 VAL A N 1
ATOM 685 C CA . VAL A 1 94 ? 1.245 5.235 2.258 1.00 97.25 94 VAL A CA 1
ATOM 686 C C . VAL A 1 94 ? 2.200 5.438 3.421 1.00 97.25 94 VAL A C 1
ATOM 688 O O . VAL A 1 94 ? 1.805 5.922 4.484 1.00 97.25 94 VAL A O 1
ATOM 691 N N . GLU A 1 95 ? 3.467 5.086 3.224 1.00 96.56 95 GLU A N 1
ATOM 692 C CA . GLU A 1 95 ? 4.496 5.284 4.242 1.00 96.56 95 GLU A CA 1
ATOM 693 C C . GLU A 1 95 ? 4.952 6.737 4.309 1.00 96.56 95 GLU A C 1
ATOM 695 O O . GLU A 1 95 ? 5.262 7.355 3.288 1.00 96.56 95 GLU A O 1
ATOM 700 N N . ARG A 1 96 ? 5.093 7.285 5.515 1.00 96.00 96 ARG A N 1
ATOM 701 C CA . ARG A 1 96 ? 5.706 8.600 5.672 1.00 96.00 96 ARG A CA 1
ATOM 702 C C . ARG A 1 96 ? 7.208 8.518 5.426 1.00 96.00 96 ARG A C 1
ATOM 704 O O . ARG A 1 96 ? 7.935 7.784 6.092 1.00 96.00 96 ARG A O 1
ATOM 711 N N . ARG A 1 97 ? 7.703 9.334 4.496 1.00 93.25 97 ARG A N 1
ATOM 712 C CA . ARG A 1 97 ? 9.147 9.547 4.334 1.00 93.25 97 ARG A CA 1
ATOM 713 C C . ARG A 1 97 ? 9.711 10.370 5.502 1.00 93.25 97 ARG A C 1
ATOM 715 O O . ARG A 1 97 ? 9.065 11.340 5.893 1.00 93.25 97 ARG A O 1
ATOM 722 N N . PRO A 1 98 ? 10.938 10.091 5.987 1.00 91.12 98 PRO A N 1
ATOM 723 C CA . PRO A 1 98 ? 11.496 10.767 7.167 1.00 91.12 98 PRO A CA 1
ATOM 724 C C . PRO A 1 98 ? 11.550 12.296 7.078 1.00 91.12 98 PRO A C 1
ATOM 726 O O . PRO A 1 98 ? 11.499 12.983 8.090 1.00 91.12 98 PRO A O 1
ATOM 729 N N . SER A 1 99 ? 11.667 12.838 5.863 1.00 91.38 99 SER A N 1
ATOM 730 C CA . SER A 1 99 ? 11.740 14.279 5.623 1.00 91.38 99 SER A CA 1
ATOM 731 C C . SER A 1 99 ? 10.414 14.942 5.251 1.00 91.38 99 SER A C 1
ATOM 733 O O . SER A 1 99 ? 10.422 16.145 5.014 1.00 91.38 99 SER A O 1
ATOM 735 N N . ALA A 1 100 ? 9.303 14.201 5.168 1.00 93.75 100 ALA A N 1
ATOM 736 C CA . ALA A 1 100 ? 8.007 14.800 4.855 1.00 93.75 100 ALA A CA 1
ATOM 737 C C . ALA A 1 100 ? 7.360 15.418 6.091 1.00 93.75 100 ALA A C 1
ATOM 739 O O . ALA A 1 100 ? 7.357 14.824 7.178 1.00 93.75 100 ALA A O 1
ATOM 740 N N . SER A 1 101 ? 6.729 16.573 5.900 1.00 94.94 101 SER A N 1
ATOM 741 C CA . SER A 1 101 ? 5.799 17.110 6.892 1.00 94.94 101 SER A CA 1
ATOM 742 C C . SER A 1 101 ? 4.564 16.202 7.019 1.00 94.94 101 SER A C 1
ATOM 744 O O . SER A 1 101 ? 4.289 15.370 6.148 1.00 94.94 101 SER A O 1
ATOM 746 N N . VAL A 1 102 ? 3.819 16.330 8.122 1.00 93.75 102 VAL A N 1
ATOM 747 C CA . VAL A 1 102 ? 2.561 15.581 8.297 1.00 93.75 102 VAL A CA 1
ATOM 748 C C . VAL A 1 102 ? 1.565 15.981 7.211 1.00 93.75 102 VAL A C 1
ATOM 750 O O . VAL A 1 102 ? 0.892 15.123 6.656 1.00 93.75 102 VAL A O 1
ATOM 753 N N . GLU A 1 103 ? 1.514 17.264 6.861 1.00 94.56 103 GLU A N 1
ATOM 754 C CA . GLU A 1 103 ? 0.639 17.819 5.829 1.00 94.56 103 GLU A CA 1
ATOM 755 C C . GLU A 1 103 ? 0.975 17.279 4.437 1.00 94.56 103 GLU A C 1
ATOM 757 O O . GLU A 1 103 ? 0.067 16.912 3.695 1.00 94.56 103 GLU A O 1
ATOM 762 N N . GLU A 1 104 ? 2.263 17.192 4.085 1.00 94.31 104 GLU A N 1
ATOM 763 C CA . GLU A 1 104 ? 2.696 16.606 2.811 1.00 94.31 104 GLU A CA 1
ATOM 764 C C . GLU A 1 104 ? 2.265 15.139 2.699 1.00 94.31 104 GLU A C 1
ATOM 766 O O . GLU A 1 104 ? 1.780 14.707 1.655 1.00 94.31 104 GLU A O 1
ATOM 771 N N . TRP A 1 105 ? 2.416 14.378 3.783 1.00 94.94 105 TRP A N 1
ATOM 772 C CA . TRP A 1 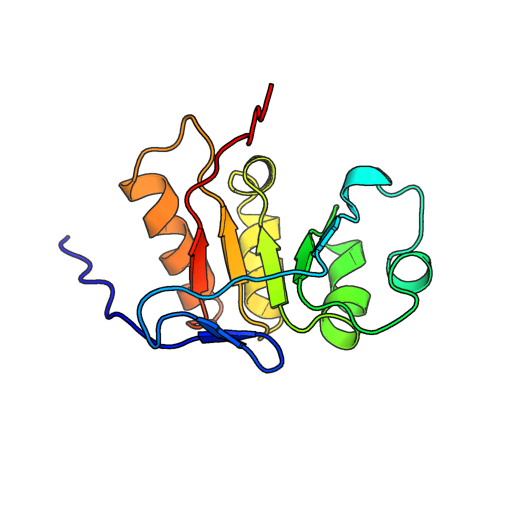105 ? 2.070 12.962 3.826 1.00 94.94 105 TRP A CA 1
ATOM 773 C C . TRP A 1 105 ? 0.559 12.715 3.835 1.00 94.94 105 TRP A C 1
ATOM 775 O O . TRP A 1 105 ? 0.061 11.942 3.021 1.00 94.94 105 TRP A O 1
ATOM 785 N N . VAL A 1 106 ? -0.186 13.426 4.683 1.00 93.94 106 VAL A N 1
ATOM 786 C CA . VAL A 1 106 ? -1.656 13.413 4.701 1.00 93.94 106 VAL A CA 1
ATOM 787 C C . VAL A 1 106 ? -2.222 13.841 3.344 1.00 93.94 106 VAL A C 1
ATOM 789 O O . VAL A 1 106 ? -3.202 13.265 2.874 1.00 93.94 106 VAL A O 1
ATOM 792 N N . GLY A 1 107 ? -1.574 14.791 2.662 1.00 95.06 107 GLY A N 1
ATOM 793 C CA . GLY A 1 107 ? -1.951 15.231 1.320 1.00 95.06 107 GLY A CA 1
ATOM 794 C C . GLY A 1 107 ? -1.952 14.115 0.269 1.00 95.06 107 GLY A C 1
ATOM 795 O O . GLY A 1 107 ? -2.731 14.187 -0.682 1.00 95.06 107 GLY A O 1
ATOM 796 N N . LEU A 1 108 ? -1.161 13.049 0.448 1.00 95.88 108 LEU A N 1
ATOM 797 C CA . LEU A 1 108 ? -1.146 11.884 -0.451 1.00 95.88 108 LEU A CA 1
ATOM 798 C C . LEU A 1 108 ? -2.472 11.117 -0.453 1.00 95.88 108 LEU A C 1
ATOM 800 O O . LEU A 1 108 ? -2.867 10.600 -1.499 1.00 95.88 108 LEU A O 1
ATOM 804 N N . ALA A 1 109 ? -3.211 11.121 0.660 1.00 94.69 109 ALA A N 1
ATOM 805 C CA . ALA A 1 109 ? -4.563 10.563 0.700 1.00 94.69 109 ALA A CA 1
ATOM 806 C C . ALA A 1 109 ? -5.518 11.330 -0.231 1.00 94.69 109 ALA A C 1
ATOM 808 O O . ALA A 1 109 ? -6.366 10.726 -0.881 1.00 94.69 109 ALA A O 1
ATOM 809 N N . GLY A 1 110 ? -5.332 12.648 -0.370 1.00 94.62 110 GLY A N 1
ATOM 810 C CA . GLY A 1 110 ? -6.103 13.470 -1.305 1.00 94.62 110 GLY A CA 1
ATOM 811 C C . GLY A 1 110 ? -5.855 13.102 -2.770 1.00 94.62 110 GLY A C 1
ATOM 812 O O . GLY A 1 110 ? -6.789 13.110 -3.567 1.00 94.62 110 GLY A O 1
ATOM 813 N N . TYR A 1 111 ? -4.623 12.721 -3.124 1.00 96.19 111 TYR A N 1
ATOM 814 C CA . TYR A 1 111 ? -4.333 12.194 -4.460 1.00 96.19 111 TYR A CA 1
ATOM 815 C C . TYR A 1 111 ? -5.013 10.844 -4.697 1.00 96.19 111 TYR A C 1
ATOM 817 O O . TYR A 1 111 ? -5.536 10.639 -5.784 1.00 96.19 111 TYR A O 1
ATOM 825 N N . CYS A 1 112 ? -5.057 9.958 -3.697 1.00 96.06 112 CYS A N 1
ATOM 826 C CA . CYS A 1 112 ? -5.752 8.674 -3.826 1.00 96.06 112 CYS 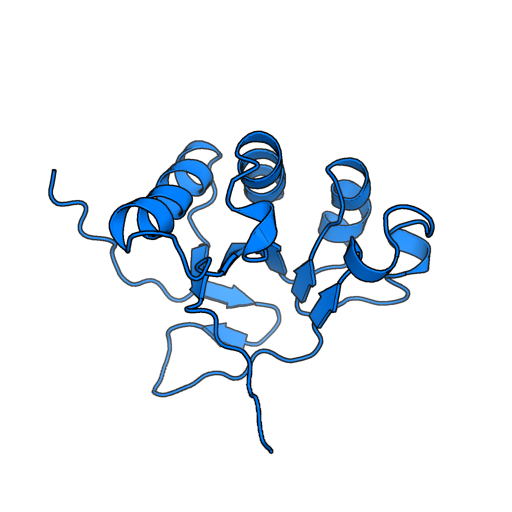A CA 1
ATOM 827 C C . CYS A 1 112 ? -7.268 8.860 -3.988 1.00 96.06 112 CYS A C 1
ATOM 829 O O . CYS A 1 112 ? -7.871 8.294 -4.899 1.00 96.06 112 CYS A O 1
ATOM 831 N N . ALA A 1 113 ? -7.865 9.733 -3.173 1.00 93.94 113 ALA A N 1
ATOM 832 C CA . ALA A 1 113 ? -9.285 10.061 -3.250 1.00 93.94 113 ALA A CA 1
ATOM 833 C C . ALA A 1 113 ? -9.665 10.698 -4.598 1.00 93.94 113 ALA A C 1
ATOM 835 O O . ALA A 1 113 ? -10.737 10.420 -5.129 1.00 93.94 113 ALA A O 1
ATOM 836 N N . ALA A 1 114 ? -8.781 11.516 -5.183 1.00 96.12 114 ALA A N 1
ATOM 837 C CA . ALA A 1 114 ? -8.989 12.097 -6.510 1.00 96.12 114 ALA A CA 1
ATOM 838 C C . ALA A 1 114 ? -9.037 11.043 -7.633 1.00 96.12 114 ALA A C 1
ATOM 840 O O . ALA A 1 114 ? -9.696 11.276 -8.643 1.00 96.12 114 ALA A O 1
ATOM 841 N N . GLU A 1 115 ? -8.394 9.888 -7.441 1.00 97.81 115 GLU A N 1
ATOM 842 C CA . GLU A 1 115 ? -8.477 8.725 -8.339 1.00 97.81 115 GLU A CA 1
ATOM 843 C C . GLU A 1 115 ? -9.631 7.769 -7.9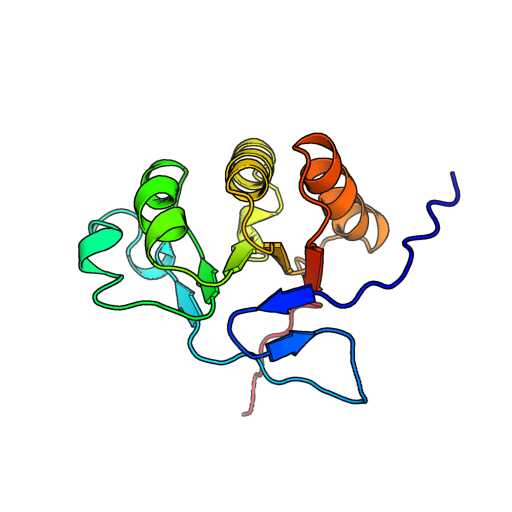63 1.00 97.81 115 GLU A C 1
ATOM 845 O O . GLU A 1 115 ? -9.756 6.687 -8.532 1.00 97.81 115 GLU A O 1
ATOM 850 N N . GLY A 1 116 ? -10.491 8.154 -7.011 1.00 96.25 116 GLY A N 1
ATOM 851 C CA . GLY A 1 116 ? -11.657 7.374 -6.589 1.00 96.25 116 GLY A CA 1
ATOM 852 C C . GLY A 1 116 ? -11.369 6.297 -5.542 1.00 96.25 116 GLY A C 1
ATOM 853 O O . GLY A 1 116 ? -12.193 5.402 -5.370 1.00 96.25 116 GLY A O 1
ATOM 854 N N . ASN A 1 117 ? -10.230 6.370 -4.846 1.00 96.19 117 ASN A N 1
ATOM 855 C CA . ASN A 1 117 ? -9.838 5.397 -3.828 1.00 96.19 117 ASN A CA 1
ATOM 856 C C . ASN A 1 117 ? -9.706 6.049 -2.444 1.00 96.19 117 ASN A C 1
ATOM 858 O O . ASN A 1 117 ? -8.754 6.781 -2.165 1.00 96.19 117 ASN A O 1
ATOM 862 N N . ASP A 1 118 ? -10.673 5.769 -1.574 1.00 93.19 118 ASP A N 1
ATOM 863 C CA . ASP A 1 118 ? -10.737 6.233 -0.185 1.00 93.19 118 ASP A CA 1
ATOM 864 C C . ASP A 1 118 ? -10.182 5.210 0.827 1.00 93.19 118 ASP A C 1
ATOM 866 O O . ASP A 1 118 ? -10.099 5.495 2.024 1.00 93.19 118 ASP A O 1
ATOM 870 N N . GLN A 1 119 ? -9.728 4.041 0.364 1.00 96.12 119 GLN A N 1
ATOM 871 C CA . GLN A 1 119 ? -9.187 2.964 1.193 1.00 96.12 119 GLN A CA 1
ATOM 872 C C . GLN A 1 119 ? -7.705 3.188 1.513 1.00 96.12 119 GLN A C 1
ATOM 874 O O . GLN A 1 119 ? -6.837 2.391 1.152 1.00 96.12 119 GLN A O 1
ATOM 879 N N . VAL A 1 120 ? -7.401 4.290 2.198 1.00 95.94 120 VAL A N 1
ATOM 880 C CA . VAL A 1 120 ? -6.024 4.714 2.475 1.00 95.94 120 VAL A CA 1
ATOM 881 C C . VAL A 1 120 ? -5.637 4.454 3.928 1.00 95.94 120 VAL A C 1
ATOM 883 O O . VAL A 1 120 ? -6.302 4.896 4.863 1.00 95.94 120 VAL A O 1
ATOM 886 N N . VAL A 1 121 ? -4.498 3.790 4.123 1.00 96.00 121 VAL A N 1
ATOM 887 C CA . VAL A 1 121 ? -3.835 3.634 5.419 1.00 96.00 121 VAL A CA 1
ATOM 888 C C . VAL A 1 121 ? -2.566 4.476 5.424 1.00 96.00 121 VAL A C 1
ATOM 890 O O . VAL A 1 121 ? -1.601 4.196 4.716 1.00 96.00 121 VAL A O 1
ATOM 893 N N . LEU A 1 122 ? -2.544 5.501 6.264 1.00 95.19 122 LEU A N 1
ATOM 894 C CA . LEU A 1 122 ? -1.346 6.288 6.523 1.00 95.19 122 LEU A CA 1
ATOM 895 C C . LEU A 1 122 ? -0.462 5.523 7.528 1.00 95.19 122 LEU A C 1
ATOM 897 O O . LEU A 1 122 ? -0.840 5.347 8.684 1.00 95.19 122 LEU A O 1
ATOM 901 N N . CYS A 1 123 ? 0.703 5.042 7.079 1.00 94.31 123 CYS A N 1
ATOM 902 C CA . CYS A 1 123 ? 1.693 4.344 7.907 1.00 94.31 123 CYS A CA 1
ATOM 903 C C . CYS A 1 123 ? 2.899 5.240 8.257 1.00 94.31 123 CYS A C 1
ATOM 905 O O . CYS A 1 123 ? 3.647 5.655 7.370 1.00 94.31 123 CYS A O 1
ATOM 907 N N . GLU A 1 124 ? 3.106 5.560 9.536 1.00 91.94 124 GLU A N 1
ATOM 908 C CA . GLU A 1 124 ? 4.332 6.248 9.961 1.00 91.94 124 GLU A CA 1
ATOM 909 C C . GLU A 1 124 ? 5.521 5.288 9.793 1.00 91.94 124 GLU A C 1
ATOM 911 O O . GLU A 1 124 ? 5.502 4.166 10.300 1.00 91.94 124 GLU A O 1
ATOM 916 N N . GLY A 1 125 ? 6.545 5.711 9.051 1.00 77.44 125 GLY A N 1
ATOM 917 C CA . GLY A 1 125 ? 7.733 4.898 8.811 1.00 77.44 125 GLY A CA 1
ATOM 918 C C . GLY A 1 125 ? 8.718 4.927 9.982 1.00 77.44 125 GLY A C 1
ATOM 919 O O . GLY A 1 125 ? 8.866 5.934 10.671 1.00 77.44 125 GLY A O 1
ATOM 920 N N . GLY A 1 126 ? 9.461 3.836 10.155 1.00 69.56 126 GLY A N 1
ATOM 921 C CA . GLY A 1 126 ? 10.597 3.745 11.066 1.00 69.56 126 GLY A CA 1
ATOM 922 C C . GLY A 1 126 ? 11.476 2.555 10.697 1.00 69.56 126 GLY A C 1
ATOM 923 O O . GLY A 1 126 ? 10.972 1.504 10.304 1.00 69.56 126 GLY A O 1
ATOM 924 N N . SER A 1 127 ? 12.792 2.712 10.806 1.00 60.06 127 SER A N 1
ATOM 925 C CA . SER A 1 127 ? 13.700 1.568 10.773 1.00 60.06 127 SER A CA 1
ATOM 926 C C . SER A 1 127 ? 13.673 0.946 12.161 1.00 60.06 127 SER A C 1
ATOM 928 O O . SER A 1 127 ? 14.082 1.589 13.127 1.00 60.06 127 SER A O 1
ATOM 930 N N . LEU A 1 128 ? 13.176 -0.284 12.281 1.00 53.69 128 LEU A N 1
ATOM 931 C CA . LEU A 1 128 ? 13.445 -1.091 13.465 1.00 53.69 128 LEU A CA 1
ATOM 932 C C . LEU A 1 128 ? 14.930 -1.462 13.430 1.00 53.69 128 LEU A C 1
ATOM 934 O O . LEU A 1 128 ? 15.301 -2.506 12.907 1.00 53.69 128 LEU A O 1
ATOM 938 N N . ASP A 1 129 ? 15.772 -0.577 13.958 1.00 49.91 129 ASP A N 1
ATOM 939 C CA . ASP A 1 129 ? 17.130 -0.926 14.366 1.00 49.91 129 ASP A CA 1
ATOM 940 C C . ASP A 1 129 ? 17.007 -1.608 15.735 1.00 49.91 129 ASP A C 1
ATOM 942 O O . ASP A 1 129 ? 17.202 -1.015 16.797 1.00 49.91 129 ASP A O 1
ATOM 946 N N . LEU A 1 130 ? 16.504 -2.844 15.712 1.00 45.59 130 LEU A N 1
ATOM 947 C CA . LEU A 1 130 ? 16.560 -3.732 16.866 1.00 45.59 130 LEU A CA 1
ATOM 948 C C . LEU A 1 130 ? 18.000 -4.240 16.911 1.00 45.59 130 LEU A C 1
ATOM 950 O O . LEU A 1 130 ? 18.317 -5.215 16.233 1.00 45.59 130 LEU A O 1
ATOM 954 N N . GLY A 1 131 ? 18.855 -3.477 17.598 1.00 45.66 131 GLY A N 1
ATOM 955 C CA . GLY A 1 131 ? 20.292 -3.741 17.720 1.00 45.66 131 GLY A CA 1
ATOM 956 C C . GLY A 1 131 ? 20.650 -5.150 18.176 1.00 45.66 131 GLY A C 1
ATOM 957 O O . GLY A 1 131 ? 19.795 -5.834 18.784 1.00 45.66 131 GLY A O 1
#

Radius of gyration: 14.31 Å; chains: 1; bounding box: 33×41×35 Å

Secondary structure (DSSP, 8-state):
---------EEETTEEETSSS------EEEGGGGTTSS-HHHH--S-BSEEE-SSGGGHHHHHHHBS-EEE-TTTTT-HHHHHHHHTT-S-EEEEPPTT--HHHHHHHHHHHHHTT---EEEE--------

Foldseek 3Di:
DPPPLDQDFFDQPNWTPRPDDDDDQDFEDECVVVVPVDALCRSLVAATREYEDNDLNNLVNCLVRYSAYECPQVNLVVLVRLLSRLLSLHQYEYEHHPPDDPCSRVVSCVSSVVSVHNNYHYHYDDPPPVD

Sequence (131 aa):
MTSTLERHVVTIGGLRVGEGPAVVITGRVSLRAHRGQVDAREALRERATLVEPYSAADLPAVAELADAVVVGATWTRDIPLVRAVAGLGLPVVVERRPSASVEEWVGLAGYCAAEGNDQVVLCEGGSLDLG

pLDDT: mean 91.06, std 12.93, r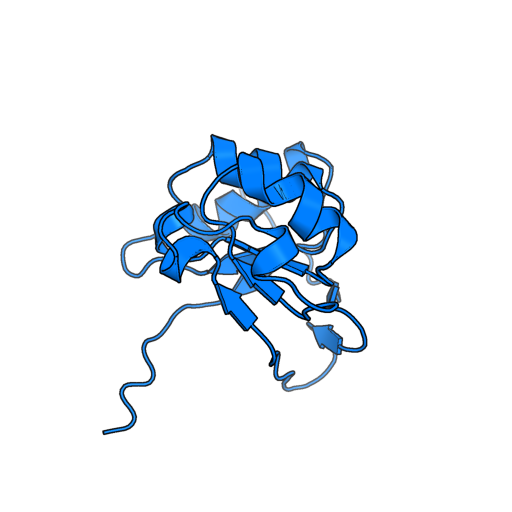ange [39.22, 98.62]